Protein AF-A0A920J198-F1 (afdb_monomer)

pLDDT: mean 94.7, std 4.21, range [77.88, 98.69]

Mean predicted aligned error: 2.61 Å

Solvent-accessible surface area (backbone atoms only — not comparable to full-atom values): 3964 Å² total; per-residue (Å²): 80,79,55,35,59,70,68,53,85,48,64,70,60,45,50,57,49,47,71,73,70,45,46,46,20,60,74,61,74,85,48,68,56,50,76,28,88,92,46,74,93,55,58,32,55,35,59,76,53,51,51,52,53,51,52,54,33,45,79,68,76,39,58,92,29,63,79

Sequence (67 aa):
MGHVDRTIFNYDILLETAKTGVFINLDLWGHDSPYYPLAPETYMPGDHERIKMVEFLIDNNFEDKIY

Radius of gyration: 11.57 Å; Cα contacts (8 Å, |Δi|>4): 85; chains: 1; bounding box: 30×21×27 Å

Secondary structure (DSSP, 8-state):
--S-TTT---HHHHHHHHHTT--B----TT------TTSTTS-PPPHHH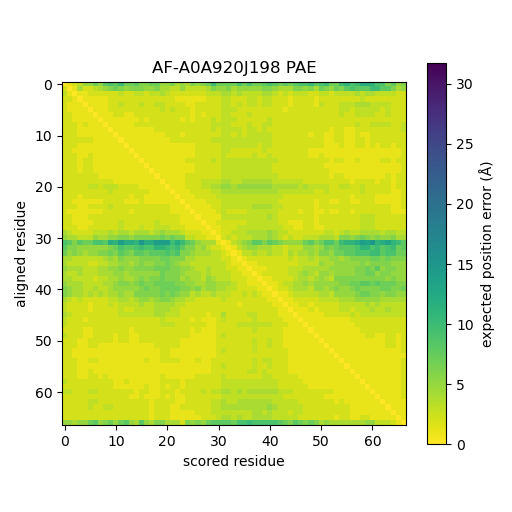HHHHHHHHHHTT-GGGB-

Structure (mmCIF, N/CA/C/O backbone):
data_AF-A0A920J198-F1
#
_entry.id   AF-A0A920J198-F1
#
loop_
_atom_site.group_PDB
_atom_site.id
_atom_site.type_symbol
_atom_site.label_atom_id
_atom_site.label_alt_id
_atom_site.label_comp_id
_atom_site.label_asym_id
_atom_site.label_entity_id
_atom_site.label_seq_id
_atom_site.pdbx_PDB_ins_code
_atom_site.Cartn_x
_atom_site.Cartn_y
_atom_site.Cartn_z
_atom_site.occupancy
_atom_site.B_iso_or_equiv
_atom_site.auth_seq_id
_atom_site.auth_comp_id
_atom_site.auth_asym_id
_atom_site.auth_atom_id
_atom_site.pdbx_PDB_model_num
ATOM 1 N N . MET A 1 1 ? 5.214 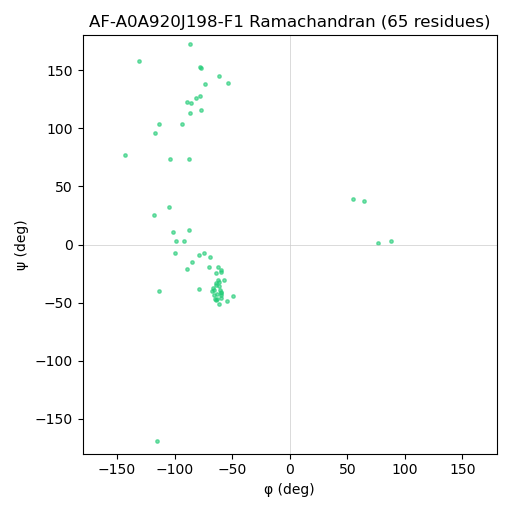2.533 8.032 1.00 80.62 1 MET A N 1
ATOM 2 C CA . MET A 1 1 ? 6.186 1.581 7.448 1.00 80.62 1 MET A CA 1
ATOM 3 C C . MET A 1 1 ? 6.637 2.165 6.123 1.00 80.62 1 MET A C 1
ATOM 5 O O . MET A 1 1 ? 5.762 2.600 5.397 1.00 80.62 1 MET A O 1
ATOM 9 N N . GLY A 1 2 ? 7.941 2.280 5.853 1.00 90.31 2 GLY A N 1
ATOM 10 C CA . GLY A 1 2 ? 8.443 2.891 4.609 1.00 90.31 2 GLY A CA 1
ATOM 11 C C . GLY A 1 2 ? 8.350 1.941 3.413 1.00 90.31 2 GLY A C 1
ATOM 12 O O . GLY A 1 2 ? 8.438 0.729 3.617 1.00 90.31 2 GLY A O 1
ATOM 13 N N . HIS A 1 3 ? 8.230 2.484 2.197 1.00 93.50 3 HIS A N 1
ATOM 14 C CA . HIS A 1 3 ? 8.302 1.722 0.942 1.00 93.50 3 HIS A CA 1
ATOM 15 C C . HIS A 1 3 ? 7.325 0.537 0.839 1.00 93.50 3 HIS A C 1
ATOM 17 O O . HIS A 1 3 ? 7.696 -0.557 0.389 1.00 93.50 3 HIS A O 1
ATOM 23 N N . VAL A 1 4 ? 6.095 0.713 1.329 1.00 96.12 4 VAL A N 1
ATOM 24 C CA . VAL A 1 4 ? 5.109 -0.379 1.371 1.00 96.12 4 VAL A CA 1
ATOM 25 C C . VAL A 1 4 ? 4.701 -0.800 -0.034 1.00 96.12 4 VAL A C 1
ATOM 27 O O . VAL A 1 4 ? 4.564 -1.992 -0.298 1.00 96.12 4 VAL A O 1
ATOM 30 N N . ASP A 1 5 ? 4.593 0.169 -0.933 1.00 94.00 5 ASP A N 1
ATOM 31 C CA . ASP A 1 5 ? 4.283 0.000 -2.346 1.00 94.00 5 ASP A CA 1
ATOM 32 C C . ASP A 1 5 ? 5.139 -1.070 -3.035 1.00 94.00 5 ASP A C 1
ATOM 34 O O . ASP A 1 5 ? 4.584 -1.923 -3.708 1.00 94.00 5 ASP A O 1
ATOM 38 N N . ARG A 1 6 ? 6.459 -1.121 -2.811 1.00 93.44 6 ARG A N 1
ATOM 39 C CA . ARG A 1 6 ? 7.334 -2.161 -3.406 1.00 93.44 6 ARG A CA 1
ATOM 40 C C . ARG A 1 6 ? 7.533 -3.420 -2.553 1.00 93.44 6 ARG A C 1
ATOM 42 O O . ARG A 1 6 ? 8.341 -4.276 -2.907 1.00 93.44 6 ARG A O 1
ATOM 49 N N . THR A 1 7 ? 6.873 -3.497 -1.398 1.00 94.69 7 THR A N 1
ATOM 50 C CA . THR A 1 7 ? 7.077 -4.565 -0.405 1.00 94.69 7 THR A CA 1
ATOM 51 C C . THR A 1 7 ? 5.839 -5.450 -0.255 1.00 94.69 7 THR A C 1
ATOM 53 O O . THR A 1 7 ? 5.968 -6.667 -0.128 1.00 94.69 7 THR A O 1
ATOM 56 N N . ILE A 1 8 ? 4.636 -4.864 -0.264 1.00 95.69 8 ILE A N 1
ATOM 57 C CA . ILE A 1 8 ? 3.370 -5.565 -0.021 1.00 95.69 8 ILE A CA 1
ATOM 58 C C . ILE A 1 8 ? 2.489 -5.490 -1.269 1.00 95.69 8 ILE A C 1
ATOM 60 O O . ILE A 1 8 ? 1.743 -4.538 -1.468 1.00 95.69 8 ILE A O 1
ATOM 64 N N . PHE A 1 9 ? 2.549 -6.542 -2.083 1.00 94.50 9 PHE A N 1
ATOM 65 C CA . PHE A 1 9 ? 1.776 -6.661 -3.328 1.00 94.50 9 PHE A CA 1
ATOM 66 C C . PHE A 1 9 ? 0.400 -7.313 -3.129 1.00 94.50 9 PHE A C 1
ATOM 68 O O . PHE A 1 9 ? -0.490 -7.190 -3.967 1.00 94.50 9 PHE A O 1
ATOM 75 N N . ASN A 1 10 ? 0.230 -8.060 -2.037 1.00 96.50 10 ASN A N 1
ATOM 76 C CA . ASN A 1 10 ? -1.014 -8.752 -1.729 1.00 96.50 10 ASN A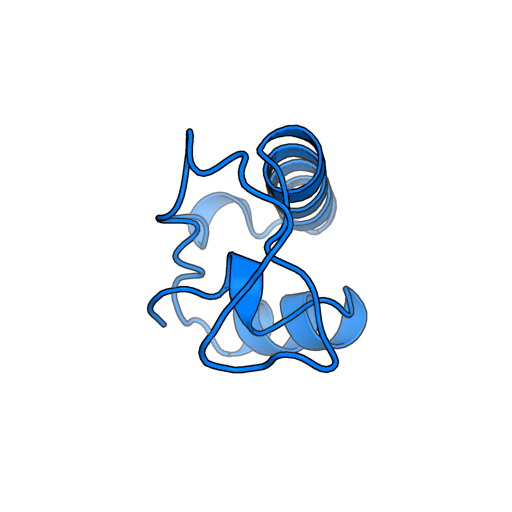 CA 1
ATOM 77 C C . ASN A 1 10 ? -1.933 -7.833 -0.911 1.00 96.50 10 ASN A C 1
ATOM 79 O O . ASN A 1 10 ? -1.563 -7.383 0.174 1.00 96.50 10 ASN A O 1
ATOM 83 N N . TYR A 1 11 ? -3.139 -7.601 -1.423 1.00 97.75 11 TYR A N 1
ATOM 84 C CA . TYR A 1 11 ? -4.130 -6.714 -0.818 1.00 97.75 11 TYR A CA 1
ATOM 85 C C . TYR A 1 11 ? -4.633 -7.174 0.557 1.00 97.75 11 TYR A C 1
ATOM 87 O O . TYR A 1 11 ? -4.869 -6.333 1.421 1.00 97.75 11 TYR A O 1
ATOM 95 N N . ASP A 1 12 ? -4.728 -8.481 0.807 1.00 98.19 12 ASP A N 1
ATOM 96 C CA . ASP A 1 12 ? -5.102 -8.994 2.129 1.00 98.19 12 ASP A CA 1
ATOM 97 C C . ASP A 1 12 ? -4.016 -8.652 3.156 1.00 98.19 12 ASP A C 1
ATOM 99 O O . ASP A 1 12 ? -4.310 -8.161 4.243 1.00 98.19 12 ASP A O 1
ATOM 103 N N . ILE A 1 13 ? -2.739 -8.822 2.791 1.00 98.06 13 ILE A N 1
ATOM 104 C CA . ILE A 1 13 ? -1.607 -8.452 3.656 1.00 98.06 13 ILE A CA 1
ATOM 105 C C . ILE A 1 13 ? -1.554 -6.934 3.862 1.00 98.06 13 ILE A C 1
ATOM 107 O O . ILE A 1 13 ? -1.285 -6.476 4.974 1.00 98.06 13 ILE A O 1
ATOM 111 N N . LEU A 1 14 ? -1.829 -6.146 2.818 1.00 98.00 14 LEU A N 1
ATOM 112 C CA . LEU A 1 14 ? -1.904 -4.687 2.906 1.00 98.00 14 LEU A CA 1
ATOM 113 C C . LEU A 1 14 ? -2.980 -4.254 3.911 1.00 98.00 14 LEU A C 1
ATOM 115 O O . LEU A 1 14 ? -2.713 -3.423 4.780 1.00 98.00 14 LEU A O 1
ATOM 119 N N . LEU A 1 15 ? -4.164 -4.867 3.837 1.00 98.19 15 LEU A N 1
ATOM 120 C CA . LEU A 1 15 ? -5.277 -4.596 4.740 1.00 98.19 15 LEU A CA 1
ATOM 121 C C . LEU A 1 15 ? -4.960 -4.997 6.185 1.00 98.19 15 LEU A C 1
ATOM 123 O O . LEU A 1 15 ? -5.188 -4.213 7.105 1.00 98.19 15 LEU A O 1
ATOM 127 N N . GLU A 1 16 ? -4.408 -6.193 6.402 1.00 98.12 16 GLU A N 1
ATOM 128 C CA . GLU A 1 16 ? -3.984 -6.635 7.737 1.00 98.12 16 GLU A CA 1
ATOM 129 C C . GLU A 1 16 ? -2.897 -5.724 8.316 1.00 98.12 16 GLU A C 1
ATOM 131 O O . GLU A 1 16 ? -2.912 -5.408 9.506 1.00 98.12 16 GLU A O 1
ATOM 136 N N . THR A 1 17 ? -1.999 -5.219 7.470 1.00 97.69 17 THR A N 1
ATOM 137 C CA . THR A 1 17 ? -0.995 -4.236 7.883 1.00 97.69 17 THR A CA 1
ATOM 138 C C . THR A 1 17 ? -1.665 -2.936 8.322 1.00 97.69 17 THR A C 1
ATOM 140 O O . THR A 1 17 ? -1.378 -2.459 9.418 1.00 97.69 17 THR A O 1
ATOM 143 N N . ALA A 1 18 ? -2.608 -2.393 7.547 1.00 97.31 18 ALA A N 1
ATOM 144 C CA . ALA A 1 18 ? -3.341 -1.179 7.921 1.00 97.31 18 ALA A CA 1
ATOM 145 C C . ALA A 1 18 ? -4.130 -1.350 9.237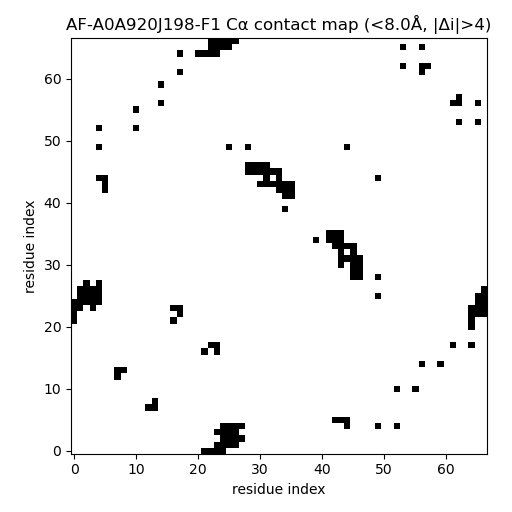 1.00 97.31 18 ALA A C 1
ATOM 147 O O . ALA A 1 18 ? -4.103 -0.470 10.102 1.00 97.31 18 ALA A O 1
ATOM 148 N N . LYS A 1 19 ? -4.744 -2.524 9.455 1.00 98.06 19 LYS A N 1
ATOM 149 C CA . LYS A 1 19 ? -5.465 -2.882 10.694 1.00 98.06 19 LYS A CA 1
ATOM 150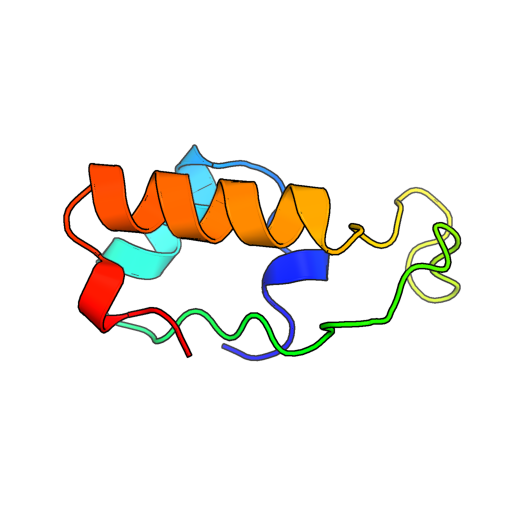 C C . LYS A 1 19 ? -4.597 -2.859 11.952 1.00 98.06 19 LYS A C 1
ATOM 152 O O . LYS A 1 19 ? -5.129 -2.669 13.043 1.00 98.06 19 LYS A O 1
ATOM 157 N N . THR A 1 20 ? -3.277 -3.008 11.830 1.00 97.56 20 THR A N 1
ATOM 158 C CA . THR A 1 20 ? -2.359 -2.881 12.981 1.00 97.56 20 THR A CA 1
ATOM 159 C C . THR A 1 20 ? -2.256 -1.442 13.503 1.00 97.56 20 THR A C 1
ATOM 161 O O . THR A 1 20 ? -1.709 -1.214 14.581 1.00 97.56 20 THR A O 1
ATOM 164 N N . GLY A 1 21 ? -2.789 -0.465 12.759 1.00 95.88 21 GLY A N 1
ATOM 165 C CA . GLY A 1 21 ? -2.775 0.954 13.101 1.00 95.88 21 GLY A CA 1
ATOM 166 C C . GLY A 1 21 ? -1.535 1.705 12.615 1.00 95.88 21 GLY A C 1
ATOM 167 O O . GLY A 1 21 ? -1.403 2.894 12.905 1.00 95.88 21 GLY A O 1
ATOM 168 N N . VAL A 1 22 ? -0.630 1.047 11.881 1.00 96.06 22 VAL A N 1
ATOM 169 C CA . VAL A 1 22 ? 0.536 1.705 11.276 1.00 96.06 22 VAL A CA 1
ATOM 170 C C . VAL A 1 22 ? 0.149 2.492 10.024 1.00 96.06 22 VAL A C 1
ATOM 172 O O . VAL A 1 22 ? -0.769 2.119 9.299 1.00 96.06 22 VAL A O 1
ATOM 175 N N . PHE A 1 23 ? 0.904 3.550 9.732 1.00 97.38 23 PHE A N 1
ATOM 176 C CA . PHE A 1 23 ? 0.803 4.247 8.450 1.00 97.38 23 PHE A CA 1
ATOM 177 C C . PHE A 1 23 ? 1.428 3.428 7.314 1.00 97.38 23 PHE A C 1
ATOM 179 O O . PHE A 1 23 ? 2.525 2.864 7.464 1.00 97.38 23 PHE A O 1
ATOM 186 N N . ILE A 1 24 ? 0.741 3.416 6.177 1.00 97.62 24 ILE A N 1
ATOM 187 C CA . ILE A 1 24 ? 1.141 2.814 4.909 1.00 97.62 24 ILE A CA 1
ATOM 188 C C . ILE A 1 24 ? 1.819 3.898 4.073 1.00 97.62 24 ILE A C 1
ATOM 190 O O . ILE A 1 24 ? 1.134 4.755 3.529 1.00 97.62 24 ILE A O 1
ATOM 194 N N . ASN A 1 25 ? 3.153 3.864 3.988 1.00 97.06 25 ASN A N 1
ATOM 195 C CA . ASN A 1 25 ? 3.906 4.841 3.203 1.00 97.06 25 ASN A CA 1
ATOM 196 C C . ASN A 1 25 ? 4.018 4.380 1.746 1.00 97.06 25 ASN A C 1
ATOM 198 O O . ASN A 1 25 ? 4.691 3.376 1.476 1.00 97.06 25 ASN A O 1
ATOM 202 N N . LEU A 1 26 ? 3.387 5.106 0.828 1.00 96.31 26 LEU A N 1
ATOM 203 C CA . LEU A 1 26 ? 3.488 4.887 -0.616 1.00 96.31 26 LEU A CA 1
ATOM 204 C C . LEU A 1 26 ? 4.409 5.967 -1.197 1.00 96.31 26 LEU A C 1
ATOM 206 O O . LEU A 1 26 ? 3.953 6.919 -1.809 1.00 96.31 26 LEU A O 1
ATOM 210 N N . ASP A 1 27 ? 5.717 5.862 -0.964 1.00 95.25 27 ASP A N 1
ATOM 211 C CA . ASP A 1 27 ? 6.661 6.982 -1.120 1.00 95.25 27 ASP A CA 1
ATOM 212 C C . ASP A 1 27 ? 7.455 7.002 -2.440 1.00 95.25 27 ASP A C 1
ATOM 214 O O . ASP A 1 27 ? 8.289 7.887 -2.637 1.00 95.25 27 ASP A O 1
ATOM 218 N N . LEU A 1 28 ? 7.210 6.065 -3.363 1.00 94.56 28 LEU A N 1
ATOM 219 C CA . LEU A 1 28 ? 7.964 5.954 -4.624 1.00 94.56 28 LEU A CA 1
ATOM 220 C C . LEU A 1 28 ? 7.181 6.445 -5.847 1.00 94.56 28 LEU A C 1
ATOM 222 O O . LEU A 1 28 ? 7.355 5.922 -6.949 1.00 94.56 28 LEU A O 1
ATOM 226 N N . TRP A 1 29 ? 6.323 7.448 -5.665 1.00 94.69 29 TRP A N 1
ATOM 227 C CA . TRP A 1 29 ? 5.630 8.110 -6.772 1.00 94.69 29 TRP A CA 1
ATOM 228 C C . TRP A 1 29 ? 6.610 8.611 -7.843 1.00 94.69 29 TRP A C 1
ATOM 230 O O . TRP A 1 29 ? 7.675 9.149 -7.529 1.00 94.69 29 TRP A O 1
ATOM 240 N N . GLY A 1 30 ? 6.251 8.437 -9.115 1.00 93.38 30 GLY A N 1
ATOM 241 C CA . GLY A 1 30 ? 7.079 8.786 -10.269 1.00 93.38 30 GLY A CA 1
ATOM 242 C C . GLY A 1 30 ? 8.223 7.805 -10.552 1.00 93.38 30 GLY A C 1
ATOM 243 O O . GLY A 1 30 ? 8.990 8.013 -11.496 1.00 93.38 30 GLY A O 1
ATOM 244 N N . HIS A 1 31 ? 8.365 6.730 -9.769 1.00 89.62 31 HIS A N 1
ATOM 245 C CA . HIS A 1 31 ? 9.354 5.684 -10.019 1.00 89.62 31 HIS A CA 1
ATOM 246 C C . HIS A 1 31 ? 8.797 4.608 -10.971 1.00 89.62 31 HIS A C 1
ATOM 248 O O . HIS A 1 31 ? 8.546 3.472 -10.577 1.00 89.62 31 HIS A O 1
ATOM 254 N N . ASP A 1 32 ? 8.678 4.940 -12.257 1.00 77.88 32 ASP A N 1
ATOM 255 C CA . ASP A 1 32 ? 8.075 4.066 -13.283 1.00 77.88 32 ASP A CA 1
ATOM 256 C C . ASP A 1 32 ? 9.051 3.078 -13.961 1.00 77.88 32 ASP A C 1
ATOM 258 O O . ASP A 1 32 ? 8.733 2.469 -14.984 1.00 77.88 32 ASP A O 1
ATOM 262 N N . SER A 1 33 ? 10.261 2.888 -13.423 1.00 86.62 33 SER A N 1
ATOM 263 C CA . SER A 1 33 ? 11.155 1.823 -13.906 1.00 86.62 33 SER A CA 1
ATOM 264 C C . SER A 1 33 ? 10.699 0.471 -13.352 1.00 86.62 33 SER A C 1
ATOM 266 O O . SER A 1 33 ? 10.856 0.277 -12.150 1.00 86.62 33 SER A O 1
ATOM 268 N N . PRO A 1 34 ? 10.256 -0.494 -14.182 1.00 85.38 34 PRO A N 1
ATOM 269 C CA . PRO A 1 34 ? 9.720 -1.773 -13.704 1.00 85.38 34 PRO A CA 1
ATOM 270 C C . PRO A 1 34 ? 10.787 -2.695 -13.095 1.00 85.38 34 PRO A C 1
ATOM 272 O O . PRO A 1 34 ? 10.458 -3.616 -12.350 1.00 85.38 34 PRO A O 1
ATOM 275 N N . TYR A 1 35 ? 12.069 -2.465 -13.397 1.00 90.19 35 TYR A N 1
ATOM 276 C CA . TYR A 1 35 ? 13.171 -3.257 -12.856 1.00 90.19 35 TYR A CA 1
ATOM 277 C C . TYR A 1 35 ? 13.549 -2.801 -11.443 1.00 90.19 35 TYR A C 1
ATOM 279 O O . TYR A 1 35 ? 13.886 -1.630 -11.241 1.00 90.19 35 TYR A O 1
ATOM 287 N N . TYR A 1 36 ? 13.562 -3.742 -10.491 1.00 90.94 36 TYR A N 1
ATOM 288 C CA . TYR A 1 36 ? 13.994 -3.505 -9.116 1.00 90.94 36 TYR A CA 1
ATOM 289 C C . TYR A 1 36 ? 15.283 -4.286 -8.785 1.00 90.94 36 TYR A C 1
ATOM 291 O O . TYR A 1 36 ? 15.234 -5.487 -8.536 1.00 90.94 36 TYR A O 1
ATOM 299 N N . PRO A 1 37 ? 16.460 -3.629 -8.732 1.00 89.81 37 PRO A N 1
ATOM 300 C CA . PRO A 1 37 ? 17.742 -4.325 -8.572 1.00 89.81 37 PRO A CA 1
ATOM 301 C C . PRO A 1 37 ? 17.916 -5.082 -7.249 1.00 89.81 37 PRO A C 1
ATOM 303 O O . PRO A 1 37 ? 18.735 -5.994 -7.175 1.00 89.81 37 PRO A O 1
ATOM 306 N N . LEU A 1 38 ? 17.204 -4.672 -6.194 1.00 89.94 38 LEU A N 1
ATOM 307 C CA . LEU A 1 38 ? 17.327 -5.271 -4.860 1.00 89.94 38 LEU A CA 1
ATOM 308 C C . LEU A 1 38 ? 16.448 -6.517 -4.680 1.00 89.94 38 LEU A C 1
ATOM 310 O O . LEU A 1 38 ? 16.680 -7.266 -3.737 1.00 89.94 38 LEU A O 1
ATOM 314 N N . ALA A 1 39 ? 15.481 -6.736 -5.574 1.00 90.19 39 ALA A N 1
ATOM 315 C CA . ALA A 1 39 ? 14.699 -7.966 -5.662 1.00 90.19 39 ALA A CA 1
ATOM 316 C C . ALA A 1 39 ? 14.434 -8.282 -7.150 1.00 90.19 39 ALA A C 1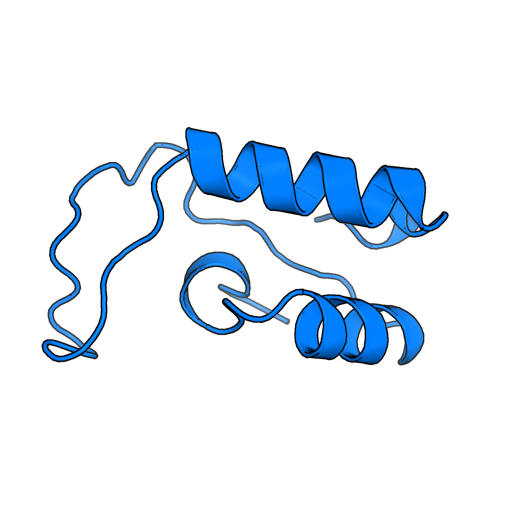
ATOM 318 O O . ALA A 1 39 ? 13.356 -7.989 -7.668 1.00 90.19 39 ALA A O 1
ATOM 319 N N . PRO A 1 40 ? 15.440 -8.807 -7.878 1.00 90.69 40 PRO A N 1
ATOM 320 C CA . PRO A 1 40 ? 15.365 -9.025 -9.328 1.00 90.69 40 PRO A CA 1
ATOM 321 C C . PRO A 1 40 ? 14.277 -10.012 -9.771 1.00 90.69 40 PRO A C 1
ATOM 323 O O . PRO A 1 40 ? 13.911 -10.045 -10.942 1.00 90.69 40 PRO A O 1
ATOM 326 N N . GLU A 1 41 ? 13.798 -10.848 -8.853 1.00 90.81 41 GLU A N 1
ATOM 327 C CA . GLU A 1 41 ? 12.683 -11.775 -9.036 1.00 90.81 41 GLU A CA 1
ATOM 328 C C . GLU A 1 41 ? 11.303 -11.106 -8.940 1.00 90.81 41 GLU A C 1
ATOM 330 O O . GLU A 1 41 ? 10.291 -11.747 -9.229 1.00 90.81 41 GLU A O 1
ATOM 335 N N . THR A 1 42 ? 11.255 -9.835 -8.533 1.00 89.94 42 THR A N 1
ATOM 336 C CA . THR A 1 42 ? 10.033 -9.035 -8.423 1.00 89.94 42 THR A CA 1
ATOM 337 C C . THR A 1 42 ? 10.066 -7.861 -9.403 1.00 89.94 42 THR A C 1
ATOM 339 O O . THR A 1 42 ? 10.888 -7.795 -10.320 1.00 89.94 42 THR A O 1
ATOM 342 N N . TYR A 1 43 ? 9.121 -6.940 -9.245 1.00 91.50 43 TYR A N 1
ATOM 343 C CA . TYR A 1 43 ? 9.026 -5.729 -10.035 1.00 91.50 43 TYR A CA 1
ATOM 344 C C . TYR A 1 43 ? 8.842 -4.520 -9.120 1.00 91.50 43 TYR A C 1
ATOM 346 O O . TYR A 1 43 ? 8.394 -4.638 -7.978 1.00 91.50 43 TYR A O 1
ATOM 354 N N . MET A 1 44 ? 9.193 -3.345 -9.633 1.00 94.56 44 MET A N 1
ATOM 355 C CA . MET A 1 44 ? 8.820 -2.080 -9.011 1.00 94.56 44 MET A CA 1
ATOM 356 C C . MET A 1 44 ? 7.425 -1.692 -9.503 1.00 94.56 44 MET A C 1
ATOM 358 O O . MET A 1 44 ? 7.256 -1.534 -10.717 1.00 94.56 44 MET A O 1
ATOM 362 N N . PRO A 1 45 ? 6.439 -1.509 -8.612 1.00 93.94 45 PRO A N 1
ATOM 363 C CA . PRO A 1 45 ? 5.128 -1.044 -9.033 1.00 93.94 45 PRO A CA 1
ATOM 364 C C . PRO A 1 45 ? 5.201 0.331 -9.677 1.00 93.94 45 PRO A C 1
ATOM 366 O O . PRO A 1 45 ? 6.010 1.168 -9.268 1.00 93.94 45 PRO A O 1
ATOM 369 N N . GLY A 1 46 ? 4.356 0.560 -10.675 1.00 94.94 46 GLY A N 1
ATOM 370 C CA . GLY A 1 46 ? 4.167 1.882 -11.271 1.00 94.94 46 GLY A CA 1
ATOM 371 C C . GLY A 1 46 ? 3.123 2.705 -10.517 1.00 94.94 46 GLY A C 1
ATOM 372 O O . GLY A 1 46 ? 2.393 2.194 -9.664 1.00 94.94 46 GLY A O 1
ATOM 373 N N . ASP A 1 47 ? 2.982 3.979 -10.877 1.00 95.56 47 ASP A N 1
ATOM 374 C CA . ASP A 1 47 ? 2.032 4.875 -10.195 1.00 95.56 47 ASP A CA 1
ATOM 375 C C . ASP A 1 47 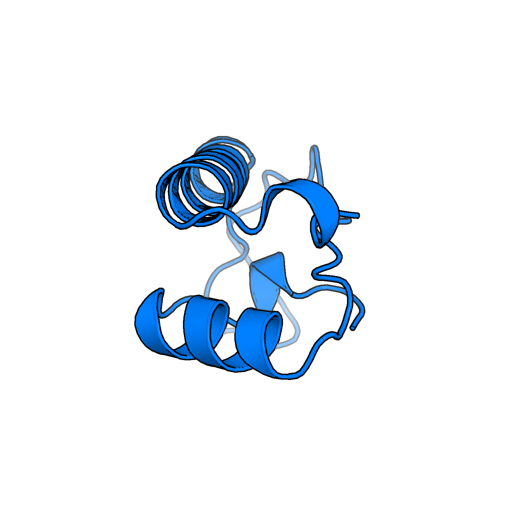? 0.574 4.413 -10.317 1.00 95.56 47 ASP A C 1
ATOM 377 O O . ASP A 1 47 ? -0.213 4.543 -9.381 1.00 95.56 47 ASP A O 1
ATOM 381 N N . HIS A 1 48 ? 0.218 3.782 -11.436 1.00 94.88 48 HIS A N 1
ATOM 382 C CA . HIS A 1 48 ? -1.109 3.198 -11.623 1.00 94.88 48 HIS A CA 1
ATOM 383 C C . HIS A 1 48 ? -1.426 2.067 -10.625 1.00 94.88 48 HIS A C 1
ATOM 385 O O . HIS A 1 48 ? -2.586 1.873 -10.273 1.00 94.88 48 HIS A O 1
ATOM 391 N N . GLU A 1 49 ? -0.426 1.316 -10.158 1.00 95.25 49 GLU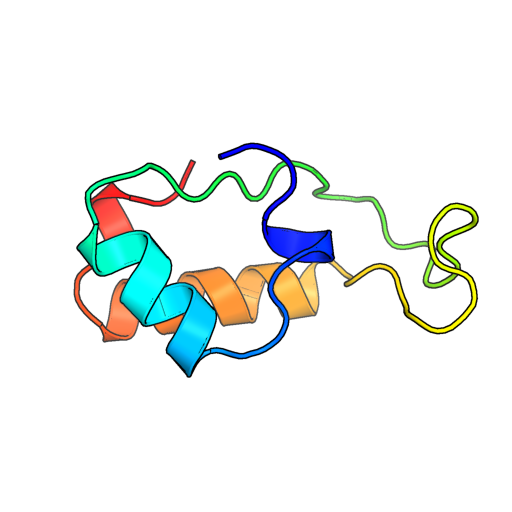 A N 1
ATOM 392 C CA . GLU A 1 49 ? -0.611 0.285 -9.131 1.00 95.25 49 GLU A CA 1
ATOM 393 C C . GLU A 1 49 ? -0.698 0.904 -7.740 1.00 95.25 49 GLU A C 1
ATOM 395 O O . GLU A 1 49 ? -1.552 0.501 -6.954 1.00 95.25 49 GLU A O 1
ATOM 400 N N . ARG A 1 50 ? 0.099 1.943 -7.462 1.00 96.06 50 ARG A N 1
ATOM 401 C CA . ARG A 1 50 ? -0.006 2.716 -6.214 1.00 96.06 50 ARG A CA 1
ATOM 402 C C . ARG A 1 50 ? -1.386 3.349 -6.056 1.00 96.06 50 ARG A C 1
ATOM 404 O O . ARG A 1 50 ? -1.956 3.291 -4.972 1.00 96.06 50 ARG A O 1
ATOM 411 N N . ILE A 1 51 ? -1.958 3.887 -7.136 1.00 97.31 51 ILE A N 1
ATOM 412 C CA . ILE A 1 51 ? -3.332 4.414 -7.132 1.00 97.31 51 ILE A CA 1
ATOM 413 C C . ILE A 1 51 ? -4.331 3.313 -6.760 1.00 97.31 51 ILE A C 1
ATOM 415 O O . ILE A 1 51 ? -5.180 3.547 -5.909 1.00 97.31 51 ILE A O 1
ATOM 419 N N . LYS A 1 52 ? -4.190 2.095 -7.297 1.00 98.12 52 LYS A N 1
ATOM 420 C CA . LYS A 1 52 ? -5.064 0.970 -6.915 1.00 98.12 52 LYS A CA 1
ATOM 421 C C . LYS A 1 52 ? -4.911 0.572 -5.445 1.00 98.12 52 LYS A C 1
ATOM 423 O O . LYS A 1 52 ? -5.894 0.201 -4.812 1.00 98.12 52 LYS A O 1
ATOM 428 N N . MET A 1 53 ? -3.703 0.666 -4.883 1.00 97.81 53 MET A N 1
ATOM 429 C CA . MET A 1 53 ? -3.487 0.467 -3.442 1.00 97.81 53 MET A CA 1
ATOM 430 C C . MET A 1 53 ? -4.214 1.529 -2.613 1.00 97.81 53 MET A C 1
ATOM 432 O O . MET A 1 53 ? -4.842 1.188 -1.613 1.00 97.81 53 MET A O 1
ATOM 436 N N . VAL A 1 54 ? -4.164 2.794 -3.041 1.00 98.19 54 VAL A N 1
ATOM 437 C CA . VAL A 1 54 ? -4.905 3.899 -2.414 1.00 98.19 54 VAL A CA 1
ATOM 438 C C . VAL A 1 54 ? -6.412 3.657 -2.489 1.00 98.19 54 VAL A C 1
ATOM 440 O O . VAL A 1 54 ? -7.071 3.690 -1.455 1.00 98.19 54 VAL A O 1
ATOM 443 N N . GLU A 1 55 ? -6.946 3.363 -3.678 1.00 98.56 55 GLU A N 1
ATOM 444 C CA . GLU A 1 55 ? -8.370 3.058 -3.887 1.00 98.56 55 GLU A CA 1
ATOM 445 C C . GLU A 1 55 ? -8.827 1.920 -2.970 1.00 98.56 55 GLU A C 1
ATOM 447 O O . GLU A 1 55 ? -9.789 2.074 -2.224 1.00 98.56 55 GLU A O 1
ATOM 452 N N . PHE A 1 56 ? -8.075 0.818 -2.934 1.00 98.56 56 PHE A N 1
ATOM 453 C CA . PHE A 1 56 ? -8.388 -0.322 -2.078 1.00 98.56 56 PHE A CA 1
ATOM 454 C C . PHE A 1 56 ? -8.415 0.035 -0.584 1.00 98.56 56 PHE A C 1
ATOM 456 O O . PHE A 1 56 ? -9.286 -0.439 0.147 1.00 98.56 56 PHE A O 1
ATOM 463 N N . LEU A 1 57 ? -7.468 0.848 -0.105 1.00 98.38 57 LEU A N 1
ATOM 464 C CA . LEU A 1 57 ? -7.433 1.269 1.299 1.00 98.38 57 LEU A CA 1
ATOM 465 C C . LEU A 1 57 ? -8.612 2.186 1.645 1.00 98.38 57 LEU A C 1
ATOM 467 O O . LEU A 1 57 ? -9.214 2.012 2.704 1.00 98.38 57 LEU A O 1
ATOM 471 N N . ILE A 1 58 ? -8.976 3.104 0.746 1.00 98.62 58 ILE A N 1
ATOM 472 C CA . ILE A 1 58 ? -10.151 3.975 0.901 1.00 98.62 58 ILE A CA 1
ATOM 473 C C . ILE A 1 58 ? -11.436 3.138 0.937 1.00 98.62 58 ILE A C 1
ATOM 475 O O . ILE A 1 58 ? -12.240 3.294 1.854 1.00 98.62 58 ILE A O 1
ATOM 479 N N . ASP A 1 59 ? -11.601 2.190 0.012 1.00 98.69 59 ASP A N 1
ATOM 480 C CA . ASP A 1 59 ? -12.776 1.308 -0.051 1.00 98.69 59 ASP A CA 1
ATOM 481 C C . ASP A 1 59 ? -12.954 0.459 1.224 1.00 98.69 59 ASP A C 1
ATOM 483 O O . ASP A 1 59 ? -14.057 0.004 1.536 1.00 98.69 59 ASP A O 1
ATOM 487 N N . ASN A 1 60 ? -11.875 0.264 1.990 1.00 98.50 60 ASN A N 1
ATOM 488 C CA . ASN A 1 60 ? -11.872 -0.464 3.257 1.00 98.50 60 ASN A CA 1
ATOM 489 C C . ASN A 1 60 ? -11.863 0.439 4.508 1.00 98.50 60 ASN A C 1
ATOM 491 O O . ASN A 1 60 ? -11.752 -0.089 5.615 1.00 98.50 60 ASN A O 1
ATOM 495 N N . ASN A 1 61 ? -12.069 1.755 4.370 1.00 98.38 61 ASN A N 1
ATOM 496 C CA . ASN A 1 61 ? -12.086 2.749 5.460 1.00 98.38 61 ASN A CA 1
ATOM 497 C C . ASN A 1 61 ? -10.732 2.924 6.183 1.00 98.38 61 ASN A C 1
ATOM 499 O O . ASN A 1 61 ? -10.685 3.060 7.408 1.00 98.38 61 ASN A O 1
ATOM 503 N N . PHE A 1 62 ? -9.626 2.857 5.438 1.00 98.25 62 PHE A N 1
ATOM 504 C CA . PHE A 1 62 ? -8.264 3.086 5.939 1.00 98.25 62 PHE A CA 1
ATOM 505 C C . PHE A 1 62 ? -7.580 4.285 5.263 1.00 98.25 62 PHE A C 1
ATOM 507 O O . PHE A 1 62 ? -6.351 4.358 5.211 1.00 98.25 62 PHE A O 1
ATOM 514 N N . GLU A 1 63 ? -8.350 5.249 4.755 1.00 97.62 63 GLU A N 1
ATOM 515 C CA . GLU A 1 63 ? -7.836 6.482 4.153 1.00 97.62 63 GLU A CA 1
ATOM 516 C C . GLU A 1 63 ? -6.950 7.289 5.114 1.00 97.62 63 GLU A C 1
ATOM 518 O O . GLU A 1 63 ? -5.989 7.929 4.693 1.00 97.62 63 GLU A O 1
ATOM 523 N N . ASP A 1 64 ? -7.216 7.200 6.420 1.00 97.81 64 ASP A N 1
ATOM 524 C CA . ASP A 1 64 ? -6.457 7.874 7.475 1.00 97.81 64 ASP A CA 1
ATOM 525 C C . ASP A 1 64 ? -5.088 7.227 7.747 1.00 97.81 64 ASP A C 1
ATOM 527 O O . ASP A 1 64 ? -4.299 7.767 8.525 1.00 97.81 64 ASP A O 1
ATOM 531 N N . LYS A 1 65 ? -4.799 6.070 7.135 1.00 97.31 65 LYS A N 1
ATOM 532 C CA . LYS A 1 65 ? -3.513 5.363 7.249 1.00 97.31 65 LYS A CA 1
ATOM 533 C C . LYS A 1 65 ? -2.589 5.589 6.064 1.00 97.31 65 LYS A C 1
ATOM 535 O O . LYS A 1 65 ? -1.442 5.151 6.133 1.00 97.31 65 LYS A O 1
ATOM 540 N N . ILE A 1 66 ? -3.048 6.244 5.004 1.00 96.44 66 ILE A N 1
ATOM 541 C CA . ILE A 1 66 ? -2.247 6.491 3.802 1.00 96.44 66 ILE A CA 1
ATOM 542 C C . ILE A 1 66 ? -1.282 7.652 4.077 1.00 96.44 66 ILE A C 1
ATOM 544 O O . ILE A 1 66 ? -1.708 8.713 4.536 1.00 96.44 66 ILE A O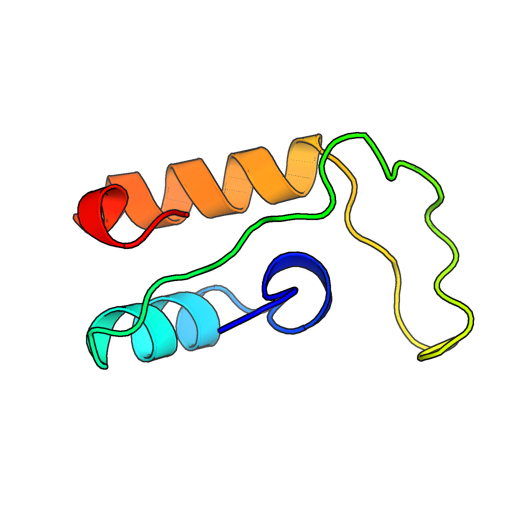 1
ATOM 548 N N . TYR A 1 67 ? 0.011 7.441 3.818 1.00 90.88 67 TYR A N 1
ATOM 549 C CA . TYR A 1 67 ? 1.072 8.445 3.954 1.00 90.88 67 TYR A CA 1
ATOM 550 C C . TYR A 1 67 ? 1.957 8.486 2.705 1.00 90.88 67 TYR A C 1
ATOM 552 O O . TYR A 1 67 ? 2.193 7.407 2.109 1.00 90.88 67 TYR A O 1
#

Foldseek 3Di:
DAPQQQPPLDLVVLVVVLVVVAADENDCAPVAFQADPVCRVGTRDYVVSVVVSCVSCVVVVSNVRYD